Protein AF-0000000066577211 (afdb_homodimer)

Solvent-accessible surface area (backbone atoms only — not comparable to full-atom values): 7348 Å² total; per-residue (Å²): 129,82,77,83,44,48,62,56,43,44,52,52,48,51,51,48,43,50,53,29,47,72,70,72,47,54,47,67,44,73,86,43,96,77,44,50,32,33,80,69,42,45,63,32,51,52,50,47,40,52,44,48,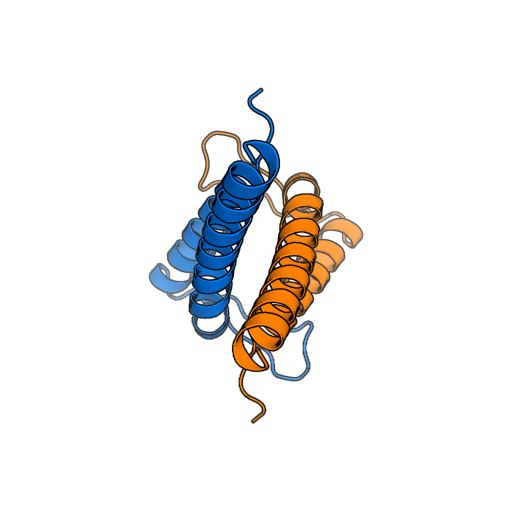53,51,47,54,51,50,52,54,54,58,66,75,98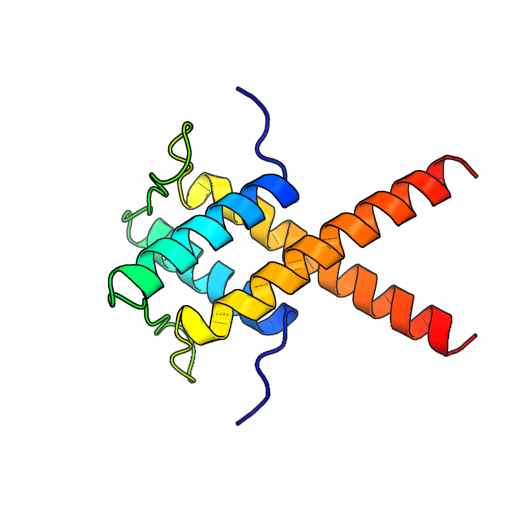,127,81,76,83,42,48,62,58,44,45,51,52,51,52,52,48,42,48,52,29,47,73,69,70,48,56,45,65,44,74,86,43,96,79,42,51,31,35,79,71,42,46,64,30,50,53,49,46,40,52,44,47,52,52,48,54,52,50,51,55,54,57,67,73,98

Radius of gyration: 15.38 Å; Cα contacts (8 Å, |Δi|>4): 140; chains: 2; bounding box: 29×46×38 Å

Structure (mmCIF, N/CA/C/O backbone):
data_AF-0000000066577211-model_v1
#
loop_
_entity.id
_entity.type
_entity.pdbx_description
1 polymer 'DUF957 domain-containing protein'
#
loop_
_atom_site.group_PDB
_atom_site.id
_atom_site.type_symbol
_atom_site.label_atom_id
_atom_site.label_alt_id
_atom_site.label_comp_id
_atom_site.label_asym_id
_atom_site.label_entity_id
_atom_site.label_seq_id
_atom_site.pdbx_PDB_ins_code
_atom_site.Cartn_x
_atom_site.Cartn_y
_atom_site.Cartn_z
_atom_site.occupancy
_atom_site.B_iso_or_equiv
_atom_site.auth_seq_id
_atom_site.auth_comp_id
_atom_site.auth_asym_id
_atom_site.auth_atom_id
_atom_site.pdbx_PDB_model_num
ATOM 1 N N . MET A 1 1 ? 15.633 6.621 -15.367 1 33.31 1 MET A N 1
ATOM 2 C CA . MET A 1 1 ? 14.773 5.648 -14.695 1 33.31 1 MET A CA 1
ATOM 3 C C . MET A 1 1 ? 13.961 6.316 -13.594 1 33.31 1 MET A C 1
ATOM 5 O O . MET A 1 1 ? 14.523 6.863 -12.648 1 33.31 1 MET A O 1
ATOM 9 N N . LYS A 1 2 ? 12.883 6.883 -13.906 1 55 2 LYS A N 1
ATOM 10 C CA . LYS A 1 2 ? 12.211 7.781 -12.977 1 55 2 LYS A CA 1
ATOM 11 C C . LYS A 1 2 ? 11.969 7.098 -11.633 1 55 2 LYS A C 1
ATOM 13 O O . LYS A 1 2 ? 11.656 5.906 -11.586 1 55 2 LYS A O 1
ATOM 18 N N . SER A 1 3 ? 12.523 7.574 -10.594 1 77.56 3 SER A N 1
ATOM 19 C CA . SER A 1 3 ? 12.492 7.113 -9.211 1 77.56 3 SER A CA 1
ATOM 20 C C . SER A 1 3 ? 11.07 6.773 -8.773 1 77.56 3 SER A C 1
ATOM 22 O O . SER A 1 3 ? 10.125 7.48 -9.117 1 77.56 3 SER A O 1
ATOM 24 N N . LEU A 1 4 ? 10.844 5.547 -8.508 1 91.12 4 LEU A N 1
ATOM 25 C CA . LEU A 1 4 ? 9.547 5.07 -8.039 1 91.12 4 LEU A CA 1
ATOM 26 C C . LEU A 1 4 ? 9.117 5.828 -6.785 1 91.12 4 LEU A C 1
ATOM 28 O O . LEU A 1 4 ? 9.719 5.68 -5.723 1 91.12 4 LEU A O 1
ATOM 32 N N . THR A 1 5 ? 8.102 6.777 -6.961 1 94.06 5 THR A N 1
ATOM 33 C CA . THR A 1 5 ? 7.582 7.5 -5.805 1 94.06 5 THR A CA 1
ATOM 34 C C . THR A 1 5 ? 6.582 6.641 -5.035 1 94.06 5 THR A C 1
ATOM 36 O O . THR A 1 5 ? 6.07 5.652 -5.562 1 94.06 5 THR A O 1
ATOM 39 N N . THR A 1 6 ? 6.348 7.051 -3.791 1 96.75 6 THR A N 1
ATOM 40 C CA . THR A 1 6 ? 5.383 6.344 -2.959 1 96.75 6 THR A CA 1
ATOM 41 C C . THR A 1 6 ? 4 6.348 -3.609 1 96.75 6 THR A C 1
ATOM 43 O O . THR A 1 6 ? 3.33 5.316 -3.662 1 96.75 6 THR A O 1
ATOM 46 N N . GLU A 1 7 ? 3.623 7.488 -4.137 1 96.12 7 GLU A N 1
ATOM 47 C CA . GLU A 1 7 ? 2.32 7.598 -4.789 1 96.12 7 GLU A CA 1
ATOM 48 C C . GLU A 1 7 ? 2.238 6.691 -6.012 1 96.12 7 GLU A C 1
ATOM 50 O O . GLU A 1 7 ? 1.26 5.961 -6.188 1 96.12 7 GLU A O 1
ATOM 55 N N . THR A 1 8 ? 3.23 6.723 -6.855 1 96.06 8 THR A N 1
ATOM 56 C CA . THR A 1 8 ? 3.248 5.895 -8.055 1 96.06 8 THR A CA 1
ATOM 57 C C . THR A 1 8 ? 3.262 4.414 -7.688 1 96.06 8 THR A C 1
ATOM 59 O O . THR A 1 8 ? 2.625 3.596 -8.359 1 96.06 8 THR A O 1
ATOM 62 N N . ALA A 1 9 ? 4.016 3.996 -6.695 1 96.88 9 ALA A N 1
ATOM 63 C CA . ALA A 1 9 ? 4.059 2.613 -6.227 1 96.88 9 ALA A CA 1
ATOM 64 C C . ALA A 1 9 ? 2.678 2.137 -5.793 1 96.88 9 ALA A C 1
ATOM 66 O O . ALA A 1 9 ? 2.271 1.016 -6.109 1 96.88 9 ALA A O 1
ATOM 67 N N . LEU A 1 10 ? 1.953 3.029 -5.059 1 97.94 10 LEU A N 1
ATOM 68 C CA . LEU A 1 10 ? 0.605 2.684 -4.621 1 97.94 10 LEU A CA 1
ATOM 69 C C . LEU A 1 10 ? -0.337 2.557 -5.812 1 97.94 10 LEU A C 1
ATOM 71 O O . LEU A 1 10 ? -1.222 1.697 -5.824 1 97.94 10 LEU A O 1
ATOM 75 N N . ASP A 1 11 ? -0.168 3.375 -6.844 1 97.25 11 ASP A N 1
ATOM 76 C CA . ASP A 1 11 ? -0.95 3.26 -8.07 1 97.25 11 ASP A CA 1
ATOM 77 C C . ASP A 1 11 ? -0.719 1.907 -8.742 1 97.25 11 ASP A C 1
ATOM 79 O O . ASP A 1 11 ? -1.665 1.273 -9.219 1 97.25 11 ASP A O 1
ATOM 83 N N . ILE A 1 12 ? 0.507 1.556 -8.836 1 96.56 12 ILE A N 1
ATOM 84 C CA . ILE A 1 12 ? 0.864 0.272 -9.43 1 96.56 12 ILE A CA 1
ATOM 85 C C . ILE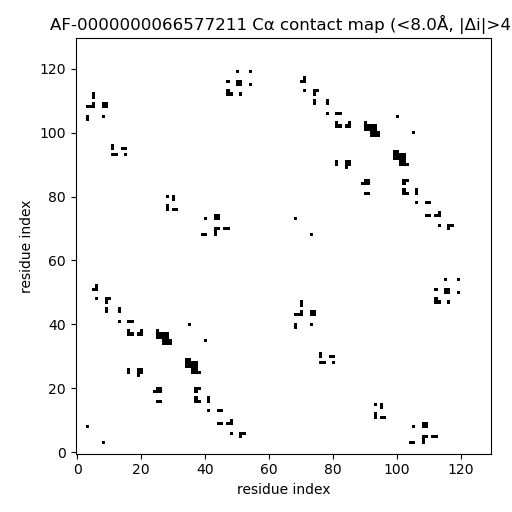 A 1 12 ? 0.188 -0.859 -8.656 1 96.56 12 ILE A C 1
ATOM 87 O O . ILE A 1 12 ? -0.396 -1.766 -9.258 1 96.56 12 ILE A O 1
ATOM 91 N N . LEU A 1 13 ? 0.295 -0.826 -7.336 1 96.88 13 LEU A N 1
ATOM 92 C CA . LEU A 1 13 ? -0.319 -1.851 -6.5 1 96.88 13 LEU A CA 1
ATOM 93 C C . LEU A 1 13 ? -1.828 -1.894 -6.711 1 96.88 13 LEU A C 1
ATOM 95 O O . LEU A 1 13 ? -2.412 -2.973 -6.824 1 96.88 13 LEU A O 1
ATOM 99 N N . ILE A 1 14 ? -2.52 -0.75 -6.762 1 97.56 14 ILE A N 1
ATOM 100 C CA . ILE A 1 14 ? -3.963 -0.663 -6.957 1 97.56 14 ILE A CA 1
ATOM 101 C C . ILE A 1 14 ? -4.34 -1.302 -8.297 1 97.56 14 ILE A C 1
ATOM 103 O O . ILE A 1 14 ? -5.27 -2.107 -8.359 1 97.56 14 ILE A O 1
ATOM 107 N N . ALA A 1 15 ? -3.6 -0.984 -9.281 1 96 15 ALA A N 1
ATOM 108 C CA . ALA A 1 15 ? -3.867 -1.566 -10.594 1 96 15 ALA A CA 1
ATOM 109 C C . ALA A 1 15 ? -3.693 -3.082 -10.57 1 96 15 ALA A C 1
ATOM 111 O O . ALA A 1 15 ? -4.492 -3.816 -11.156 1 96 15 ALA A O 1
ATOM 112 N N . TRP A 1 16 ? -2.658 -3.537 -9.898 1 94.75 16 TRP A N 1
ATOM 113 C CA . TRP A 1 16 ? -2.373 -4.965 -9.789 1 94.75 16 TRP A CA 1
ATOM 114 C C . TRP A 1 16 ? -3.477 -5.684 -9.023 1 94.75 16 TRP A C 1
ATOM 116 O O . TRP A 1 16 ? -3.939 -6.75 -9.438 1 94.75 16 TRP A O 1
ATOM 126 N N . LEU A 1 17 ? -3.91 -5.129 -7.879 1 95.19 17 LEU A N 1
ATOM 127 C CA . LEU A 1 17 ? -5.012 -5.691 -7.105 1 95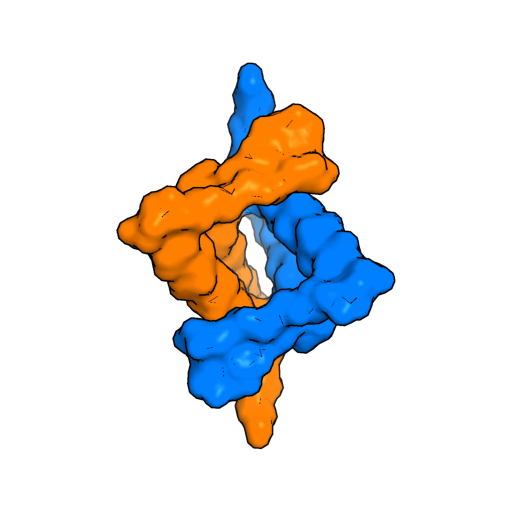.19 17 LEU A CA 1
ATOM 128 C C . LEU A 1 17 ? -6.289 -5.75 -7.938 1 95.19 17 LEU A C 1
ATOM 130 O O . LEU A 1 17 ? -6.98 -6.773 -7.945 1 95.19 17 LEU A O 1
ATOM 134 N N . LEU A 1 18 ? -6.551 -4.695 -8.664 1 95.88 18 LEU A N 1
ATOM 135 C CA . LEU A 1 18 ? -7.754 -4.625 -9.484 1 95.88 18 LEU A CA 1
ATOM 136 C C . LEU A 1 18 ? -7.73 -5.684 -10.578 1 95.88 18 LEU A C 1
ATOM 138 O O . LEU A 1 18 ? -8.742 -6.328 -10.852 1 95.88 18 LEU A O 1
ATOM 142 N N . ASP A 1 19 ? -6.605 -5.773 -11.227 1 92.44 19 ASP A N 1
ATOM 143 C CA . ASP A 1 19 ? -6.457 -6.797 -12.258 1 92.44 19 ASP A CA 1
ATOM 144 C C . ASP A 1 19 ? -6.738 -8.188 -11.703 1 92.44 19 ASP A C 1
ATOM 146 O O . ASP A 1 19 ? -7.379 -9.008 -12.359 1 92.44 19 ASP A O 1
ATOM 150 N N . ASN A 1 20 ? -6.191 -8.422 -10.531 1 91.81 20 ASN A N 1
ATOM 151 C CA . ASN A 1 20 ? -6.41 -9.719 -9.906 1 91.81 20 ASN A CA 1
ATOM 152 C C . ASN A 1 20 ? -7.887 -9.945 -9.586 1 91.81 20 ASN A C 1
ATOM 154 O O . ASN A 1 20 ? -8.398 -11.055 -9.766 1 91.81 20 ASN A O 1
ATOM 158 N N . ILE A 1 21 ? -8.594 -9.023 -9.094 1 92.81 21 ILE A N 1
ATOM 159 C CA . ILE A 1 21 ? -10.008 -9.109 -8.734 1 92.81 21 ILE A CA 1
ATOM 160 C C . ILE A 1 21 ? -10.844 -9.32 -9.992 1 92.81 21 ILE A C 1
ATOM 162 O O . ILE A 1 21 ? -11.773 -10.141 -9.992 1 92.81 21 ILE A O 1
ATOM 166 N N . ASP A 1 22 ? -10.539 -8.602 -11.07 1 90.88 22 ASP A N 1
ATOM 167 C CA . ASP A 1 22 ? -11.281 -8.672 -12.32 1 90.88 22 ASP A CA 1
ATOM 168 C C . ASP A 1 22 ? -11.156 -10.062 -12.953 1 90.88 22 ASP A C 1
ATOM 170 O O . ASP A 1 22 ? -12.086 -10.531 -13.609 1 90.88 22 ASP A O 1
ATOM 174 N N . CYS A 1 23 ? -10.023 -10.641 -12.844 1 88.12 23 CYS A N 1
ATOM 175 C CA . CYS A 1 23 ? -9.789 -11.961 -13.422 1 88.12 23 CYS A CA 1
ATOM 176 C C . CYS A 1 23 ? -10.289 -13.062 -12.492 1 88.12 23 CYS A C 1
ATOM 178 O O . CYS A 1 23 ? -10.062 -14.25 -12.758 1 88.12 23 CYS A O 1
ATOM 180 N N . GLU A 1 24 ? -11.148 -12.664 -11.484 1 79.62 24 GLU A N 1
ATOM 181 C CA . GLU A 1 24 ? -11.688 -13.609 -10.5 1 79.62 24 GLU A CA 1
ATOM 182 C C . GLU A 1 24 ? -10.57 -14.414 -9.844 1 79.62 24 GLU A C 1
ATOM 184 O O . GLU A 1 24 ? -10.773 -15.57 -9.461 1 79.62 24 GLU A O 1
ATOM 189 N N . SER A 1 25 ? -9.484 -13.938 -9.922 1 77.75 25 SER A N 1
ATOM 190 C CA . SER A 1 25 ? -8.32 -14.477 -9.227 1 77.75 25 SER A CA 1
ATOM 191 C C . SER A 1 25 ? -7.941 -13.625 -8.023 1 77.75 25 SER A C 1
ATOM 193 O O . SER A 1 25 ? -6.77 -13.305 -7.82 1 77.75 25 SER A O 1
ATOM 195 N N . GLY A 1 26 ? -8.992 -13.312 -7.289 1 81.69 26 GLY A N 1
ATOM 196 C CA . GLY A 1 26 ? -8.648 -12.562 -6.09 1 81.69 26 GLY A CA 1
ATOM 197 C C . GLY A 1 26 ? -7.531 -13.203 -5.285 1 81.69 26 GLY A C 1
ATOM 198 O O . GLY A 1 26 ? -7.414 -14.43 -5.238 1 81.69 26 GLY A O 1
ATOM 199 N N . ILE A 1 27 ? -6.609 -12.445 -4.996 1 88.12 27 ILE A N 1
ATOM 200 C CA . ILE A 1 27 ? -5.492 -12.93 -4.184 1 88.12 27 ILE A CA 1
ATOM 201 C C . ILE A 1 27 ? -5.883 -12.914 -2.709 1 88.12 27 ILE A C 1
ATOM 203 O O . ILE A 1 27 ? -6.508 -11.961 -2.236 1 88.12 27 ILE A O 1
ATOM 207 N N . ILE A 1 28 ? -5.598 -14.078 -2.117 1 91.5 28 ILE A N 1
ATOM 208 C CA . ILE A 1 28 ? -5.746 -14.172 -0.668 1 91.5 28 ILE A CA 1
ATOM 209 C C . ILE A 1 28 ? -4.383 -13.992 -0.001 1 91.5 28 ILE A C 1
ATOM 211 O O . ILE A 1 28 ? -3.434 -14.719 -0.306 1 91.5 28 ILE A O 1
ATOM 215 N N . PHE A 1 29 ? -4.273 -12.992 0.817 1 92.94 29 PHE A N 1
ATOM 216 C CA . PHE A 1 29 ? -3.066 -12.766 1.603 1 92.94 29 PHE A CA 1
ATOM 217 C C . PHE A 1 29 ? -3.084 -13.609 2.871 1 92.94 29 PHE A C 1
ATOM 219 O O . PHE A 1 29 ? -3.623 -13.188 3.896 1 92.94 29 PHE A O 1
ATOM 226 N N . ASP A 1 30 ? -2.518 -14.773 2.795 1 87.44 30 ASP A N 1
ATOM 227 C CA . ASP A 1 30 ? -2.66 -15.781 3.842 1 87.44 30 ASP A CA 1
ATOM 228 C C . ASP A 1 30 ?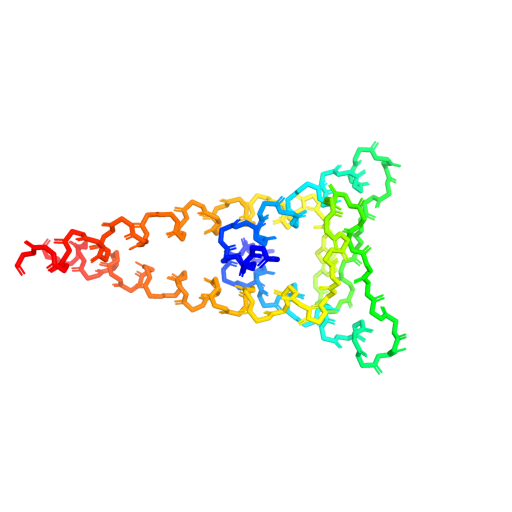 -1.593 -15.602 4.922 1 87.44 30 ASP A C 1
ATOM 230 O O . ASP A 1 30 ? -1.441 -16.453 5.797 1 87.44 30 ASP A O 1
ATOM 234 N N . ASN A 1 31 ? -0.938 -14.453 4.867 1 86.19 31 ASN A N 1
ATOM 235 C CA . ASN A 1 31 ? 0.081 -14.172 5.875 1 86.19 31 ASN A CA 1
ATOM 236 C C . ASN A 1 31 ? -0.522 -13.516 7.113 1 86.19 31 ASN A C 1
ATOM 238 O O . ASN A 1 31 ? 0.198 -13.18 8.055 1 86.19 31 ASN A O 1
ATOM 242 N N . ASP A 1 32 ? -1.865 -13.25 7.09 1 85.06 32 ASP A N 1
ATOM 243 C CA . ASP A 1 32 ? -2.545 -12.711 8.266 1 85.06 32 ASP A CA 1
ATOM 244 C C . ASP A 1 32 ? -3.639 -13.656 8.75 1 85.06 32 ASP A C 1
ATOM 246 O O . ASP A 1 32 ? -4.148 -14.477 7.984 1 85.06 32 ASP A O 1
ATOM 250 N N . GLU A 1 33 ? -3.918 -13.57 9.938 1 87.69 33 GLU A N 1
ATOM 251 C CA . GLU A 1 33 ? -4.871 -14.484 10.57 1 87.69 33 GLU A CA 1
ATOM 252 C C . GLU A 1 33 ? -6.234 -14.406 9.891 1 87.69 33 GLU A C 1
ATOM 254 O O . GLU A 1 33 ? -6.953 -15.406 9.812 1 87.69 33 GLU A O 1
ATOM 259 N N . ASP A 1 34 ? -6.512 -13.289 9.344 1 89.88 34 ASP A N 1
ATOM 260 C CA . ASP A 1 34 ? -7.848 -13.062 8.797 1 89.88 34 ASP A CA 1
ATOM 261 C C . ASP A 1 34 ? -7.898 -13.422 7.309 1 89.88 34 ASP A C 1
ATOM 263 O O . ASP A 1 34 ? -8.969 -13.414 6.699 1 89.88 34 ASP A O 1
ATOM 267 N N . LYS A 1 35 ? -6.836 -13.898 6.738 1 91.69 35 LYS A N 1
ATOM 268 C CA . LYS A 1 35 ? -6.758 -14.242 5.32 1 91.69 35 LYS A CA 1
ATOM 269 C C . LYS A 1 35 ? -7.387 -13.156 4.453 1 91.69 35 LYS A C 1
ATOM 271 O O . LYS A 1 35 ? -8.25 -13.438 3.619 1 91.69 35 LYS A O 1
ATOM 276 N N . THR A 1 36 ? -6.953 -11.938 4.672 1 94.19 36 THR A N 1
ATOM 277 C CA . THR A 1 36 ? -7.445 -10.773 3.941 1 94.19 36 THR A CA 1
ATOM 278 C C . THR A 1 36 ? -7.277 -10.969 2.438 1 94.19 36 THR A C 1
ATOM 280 O O . THR A 1 36 ? -6.242 -11.461 1.98 1 94.19 36 THR A O 1
ATOM 283 N N . ASP A 1 37 ? -8.352 -10.672 1.624 1 93.31 37 ASP A N 1
ATOM 284 C CA . ASP A 1 37 ? -8.234 -10.828 0.177 1 93.31 37 ASP A CA 1
ATOM 285 C C . ASP A 1 37 ? -8.055 -9.469 -0.505 1 93.31 37 ASP A C 1
ATOM 287 O O . ASP A 1 37 ? -8.117 -8.43 0.149 1 93.31 37 ASP A O 1
ATOM 291 N N . SER A 1 38 ? -7.727 -9.477 -1.752 1 94.38 38 SER A N 1
ATOM 292 C CA . SER A 1 38 ? -7.445 -8.273 -2.527 1 94.38 38 SER A CA 1
ATOM 293 C C . SER A 1 38 ? -8.625 -7.309 -2.496 1 94.38 38 SER A C 1
ATOM 295 O O . SER A 1 38 ? -8.438 -6.094 -2.48 1 94.38 38 SER A O 1
ATOM 297 N N . ALA A 1 39 ? -9.867 -7.914 -2.533 1 93.56 39 ALA A N 1
ATOM 298 C CA . ALA A 1 39 ? -11.055 -7.059 -2.525 1 93.56 39 ALA A CA 1
ATOM 299 C C . ALA A 1 39 ? -11.148 -6.266 -1.224 1 93.56 39 ALA A C 1
ATOM 301 O O . ALA A 1 39 ? -11.586 -5.113 -1.222 1 93.56 39 ALA A O 1
ATOM 302 N N . ALA A 1 40 ? -10.758 -6.898 -0.168 1 93.56 40 ALA A N 1
ATOM 303 C CA . ALA A 1 40 ? -10.773 -6.238 1.135 1 93.56 40 ALA A CA 1
ATOM 304 C C . ALA A 1 40 ? -9.617 -5.25 1.266 1 93.56 40 ALA A C 1
ATOM 306 O O . ALA A 1 40 ? -9.742 -4.223 1.937 1 93.56 40 ALA A O 1
ATOM 307 N N . LEU A 1 41 ? -8.492 -5.504 0.682 1 96.38 41 LEU A N 1
ATOM 308 C CA . LEU A 1 41 ? -7.281 -4.699 0.795 1 96.38 41 LEU A CA 1
ATOM 309 C C . LEU A 1 41 ? -7.375 -3.453 -0.079 1 96.38 41 LEU A C 1
ATOM 311 O O . LEU A 1 41 ? -6.848 -2.398 0.281 1 96.38 41 LEU A O 1
ATOM 315 N N . LEU A 1 42 ? -8.109 -3.537 -1.16 1 97.06 42 LEU A N 1
ATOM 316 C CA . LEU A 1 42 ? -8.102 -2.516 -2.201 1 97.06 42 LEU A CA 1
ATOM 317 C C . LEU A 1 42 ? -8.523 -1.164 -1.64 1 97.06 42 LEU A C 1
ATOM 319 O O . LEU A 1 42 ? -7.809 -0.172 -1.781 1 97.06 42 LEU A O 1
ATOM 323 N N . PRO A 1 43 ? -9.641 -1.074 -0.936 1 97.25 43 PRO A N 1
ATOM 324 C CA . PRO A 1 43 ? -10.055 0.241 -0.439 1 97.25 43 PRO A CA 1
ATOM 325 C C . PRO A 1 43 ? -9.031 0.852 0.521 1 97.25 43 PRO A C 1
ATOM 327 O O . PRO A 1 43 ? -8.883 2.076 0.573 1 97.25 43 PRO A O 1
ATOM 330 N N . CYS A 1 44 ? -8.344 0.124 1.242 1 97.19 44 CYS A N 1
ATOM 331 C CA . CYS A 1 44 ? -7.344 0.604 2.184 1 97.19 44 CYS A CA 1
ATOM 332 C C . CYS A 1 44 ? -6.141 1.183 1.449 1 97.19 44 CYS A C 1
ATOM 334 O O . CYS A 1 44 ? -5.594 2.211 1.855 1 97.19 44 CYS A O 1
ATOM 336 N N . ILE A 1 45 ? -5.746 0.541 0.436 1 98.25 45 ILE A N 1
ATOM 337 C CA . ILE A 1 45 ? -4.605 1.027 -0.333 1 98.25 45 ILE A CA 1
ATOM 338 C C . ILE A 1 45 ? -4.98 2.322 -1.05 1 98.25 45 ILE A C 1
ATOM 340 O O . ILE A 1 45 ? -4.156 3.23 -1.178 1 98.25 45 ILE A O 1
ATOM 344 N N . GLU A 1 46 ? -6.203 2.418 -1.522 1 98.56 46 GLU A N 1
ATOM 345 C CA . GLU A 1 46 ? -6.68 3.668 -2.102 1 98.56 46 GLU A CA 1
ATOM 346 C C . GLU A 1 46 ? -6.645 4.801 -1.078 1 98.56 46 GLU A C 1
ATOM 348 O O . GLU A 1 46 ? -6.238 5.918 -1.395 1 98.56 46 GLU A O 1
ATOM 353 N N . GLN A 1 47 ? -7.125 4.477 0.015 1 97.88 47 GLN A N 1
ATOM 354 C CA . GLN A 1 47 ? -7.098 5.461 1.091 1 97.88 47 GLN A CA 1
ATOM 355 C C . GLN A 1 47 ? -5.668 5.891 1.409 1 97.88 47 GLN A C 1
ATOM 357 O O . GLN A 1 47 ? -5.41 7.066 1.671 1 97.88 47 GLN A O 1
ATOM 362 N N . ALA A 1 48 ? -4.75 4.922 1.486 1 98 48 ALA A N 1
ATOM 363 C CA . ALA A 1 48 ? -3.342 5.238 1.713 1 98 48 ALA A CA 1
ATOM 364 C C . ALA A 1 48 ? -2.82 6.211 0.657 1 98 48 ALA A C 1
ATOM 366 O O . ALA A 1 48 ? -2.143 7.188 0.983 1 98 48 ALA A O 1
ATOM 367 N N . ARG A 1 49 ? -3.131 5.906 -0.562 1 98.12 49 ARG A N 1
ATOM 368 C CA . ARG A 1 49 ? -2.686 6.773 -1.648 1 98.12 49 ARG A CA 1
ATOM 369 C C . ARG A 1 49 ? -3.176 8.203 -1.445 1 98.12 49 ARG A C 1
ATOM 371 O O . ARG A 1 49 ? -2.414 9.156 -1.619 1 98.12 49 ARG A O 1
ATOM 378 N N . GLU A 1 50 ? -4.453 8.391 -1.085 1 97.38 50 GLU A N 1
ATOM 379 C CA . GLU A 1 50 ? -5 9.719 -0.826 1 97.38 50 GLU A CA 1
ATOM 380 C C . GLU A 1 50 ? -4.32 10.375 0.372 1 97.38 50 GLU A C 1
ATOM 382 O O . GLU A 1 50 ? -4.086 11.586 0.375 1 97.38 50 GLU A O 1
ATOM 387 N N . GLY A 1 51 ? -4.109 9.539 1.335 1 96.38 51 GLY A N 1
ATOM 388 C CA . GLY A 1 51 ? -3.398 10.055 2.496 1 96.38 51 GLY A CA 1
ATOM 389 C C . GLY A 1 51 ? -2.021 10.594 2.162 1 96.38 51 GLY A C 1
ATOM 390 O O . GLY A 1 51 ? -1.638 11.664 2.635 1 96.38 51 GLY A O 1
ATOM 391 N N . ILE A 1 52 ? -1.302 9.898 1.386 1 97.06 52 ILE A N 1
ATOM 392 C CA . ILE A 1 52 ? 0.043 10.305 0.986 1 97.06 52 ILE A CA 1
ATOM 393 C C . ILE A 1 52 ? -0.023 11.594 0.17 1 97.06 52 ILE A C 1
ATOM 395 O O . ILE A 1 52 ? 0.82 12.477 0.329 1 97.06 52 ILE A O 1
ATOM 399 N N . ARG A 1 53 ? -0.964 11.633 -0.655 1 94.62 53 ARG A N 1
ATOM 400 C CA . ARG A 1 53 ? -1.146 12.852 -1.43 1 94.62 53 ARG A CA 1
ATOM 401 C C . ARG A 1 53 ? -1.419 14.047 -0.516 1 94.62 53 ARG A C 1
ATOM 403 O O . ARG A 1 53 ? -0.847 15.125 -0.703 1 94.62 53 ARG A O 1
ATOM 410 N N . THR A 1 54 ? -2.355 13.828 0.413 1 94.69 54 THR A N 1
ATOM 411 C CA . THR A 1 54 ? -2.682 14.867 1.381 1 94.69 54 THR A CA 1
ATOM 412 C C . THR A 1 54 ? -1.446 15.273 2.18 1 94.69 54 THR A C 1
ATOM 414 O O . THR A 1 54 ? -1.199 16.469 2.395 1 94.69 54 THR A O 1
ATOM 417 N N . LEU A 1 55 ? -0.706 14.383 2.658 1 93.88 55 LEU A N 1
ATOM 418 C CA . LEU A 1 55 ? 0.502 14.633 3.436 1 93.88 55 LEU A CA 1
ATOM 419 C C . LEU A 1 55 ? 1.51 15.445 2.625 1 93.88 55 LEU A C 1
ATOM 421 O O . LEU A 1 55 ? 2.129 16.375 3.146 1 93.88 55 LEU A O 1
ATOM 425 N N . CYS A 1 56 ? 1.79 14.945 1.408 1 89.81 56 CYS A N 1
ATOM 426 C CA . CYS A 1 56 ? 2.705 15.656 0.524 1 89.81 56 CYS A CA 1
ATOM 427 C C . CYS A 1 56 ? 2.285 17.109 0.365 1 89.81 56 CYS A C 1
ATOM 429 O O . CYS A 1 56 ? 3.129 18.016 0.381 1 89.81 56 CYS A O 1
ATOM 431 N N . GLN A 1 57 ? 0.982 17.375 0.244 1 91.5 57 GLN A N 1
ATOM 432 C CA . GLN A 1 57 ? 0.468 18.734 0.12 1 91.5 57 GLN A CA 1
ATOM 433 C C . GLN A 1 57 ? 0.737 19.547 1.387 1 91.5 57 GLN A C 1
ATOM 435 O O . GLN A 1 57 ? 1.128 20.703 1.313 1 91.5 57 GLN A O 1
ATOM 440 N N . LEU A 1 58 ? 0.529 18.969 2.498 1 88.88 58 LEU A N 1
ATOM 441 C CA . LEU A 1 58 ? 0.745 19.625 3.781 1 88.88 58 LEU A CA 1
ATOM 442 C C . LEU A 1 58 ? 2.215 19.984 3.967 1 88.88 58 LEU A C 1
ATOM 444 O O . LEU A 1 58 ? 2.533 21.062 4.461 1 88.88 58 LEU A O 1
ATOM 448 N N . GLN A 1 59 ? 2.996 19.016 3.646 1 88.38 59 GLN A N 1
ATOM 449 C CA . GLN A 1 59 ? 4.43 19.25 3.762 1 88.38 59 GLN A CA 1
ATOM 450 C C . GLN A 1 59 ? 4.871 20.406 2.867 1 88.38 59 GLN A C 1
ATOM 452 O O . GLN A 1 59 ? 5.707 21.219 3.264 1 88.38 59 GLN A O 1
ATOM 457 N N . LEU A 1 60 ? 4.387 20.422 1.686 1 87.81 60 LEU A N 1
ATOM 458 C CA . LEU A 1 60 ? 4.711 21.5 0.754 1 87.81 60 LEU A CA 1
ATOM 459 C C . LEU A 1 60 ? 4.246 22.844 1.295 1 87.81 60 LEU A C 1
ATOM 461 O O . LEU A 1 60 ? 4.941 23.859 1.148 1 87.81 60 LEU A O 1
ATOM 465 N N . LEU A 1 61 ? 3.08 22.906 1.974 1 87.06 61 LEU A N 1
ATOM 466 C CA . LEU A 1 61 ? 2.521 24.125 2.551 1 87.06 61 LEU A CA 1
ATOM 467 C C . LEU A 1 61 ? 3.35 24.578 3.746 1 87.06 61 LEU A C 1
ATOM 469 O O . LEU A 1 61 ? 3.535 25.781 3.949 1 87.06 61 LEU A O 1
ATOM 473 N N . HIS A 1 62 ? 3.834 23.656 4.539 1 85.12 62 HIS A N 1
ATOM 474 C CA . HIS A 1 62 ? 4.617 23.984 5.723 1 85.12 62 HIS A CA 1
ATOM 475 C C . HIS A 1 62 ? 6.012 24.469 5.344 1 85.12 62 HIS A C 1
ATOM 477 O O . HIS A 1 62 ? 6.59 25.312 6.031 1 85.12 62 HIS A O 1
ATOM 483 N N . GLN A 1 63 ? 6.535 23.953 4.285 1 81.38 63 GLN A N 1
ATOM 484 C CA . GLN A 1 63 ? 7.844 24.406 3.828 1 81.38 63 GLN A CA 1
ATOM 485 C C . GLN A 1 63 ? 7.773 25.812 3.25 1 81.38 63 GLN A C 1
ATOM 487 O O . GLN A 1 63 ? 8.766 26.547 3.27 1 81.38 63 GLN A O 1
ATOM 492 N N . ASN A 1 64 ? 6.758 26.172 2.713 1 74.94 64 ASN A N 1
ATOM 493 C CA . ASN A 1 64 ? 6.602 27.5 2.123 1 74.94 64 ASN A CA 1
ATOM 494 C C . ASN A 1 64 ? 6.172 28.531 3.164 1 74.94 64 ASN A C 1
ATOM 496 O O . ASN A 1 64 ? 5.973 29.703 2.838 1 74.94 64 ASN A O 1
ATOM 500 N N . ARG A 1 65 ? 5.926 28.156 4.402 1 60.94 65 ARG A N 1
ATOM 501 C CA . ARG A 1 65 ? 5.68 29.125 5.461 1 60.94 65 ARG A CA 1
ATOM 502 C C . ARG A 1 65 ? 6.977 29.516 6.164 1 60.94 65 ARG A C 1
ATOM 504 O O . ARG A 1 65 ? 7.875 28.672 6.324 1 60.94 65 ARG A O 1
ATOM 511 N N . MET B 1 1 ? -14.875 -8.914 14.133 1 34.06 1 MET B N 1
ATOM 512 C CA . MET B 1 1 ? -14.008 -8.891 12.953 1 34.06 1 MET B CA 1
ATOM 513 C C . MET B 1 1 ? -13.328 -7.535 12.812 1 34.06 1 MET B C 1
ATOM 515 O O . MET B 1 1 ? -13.992 -6.512 12.664 1 34.06 1 MET B O 1
ATOM 519 N N . LYS B 1 2 ? -12.281 -7.332 13.453 1 55.25 2 LYS B N 1
ATOM 520 C CA . LYS B 1 2 ? -11.727 -5.988 13.586 1 55.25 2 LYS B CA 1
ATOM 521 C C . LYS B 1 2 ? -11.531 -5.336 12.227 1 55.25 2 LYS B C 1
ATOM 523 O O . LYS B 1 2 ? -11.164 -6.004 11.258 1 55.25 2 LYS B O 1
ATOM 528 N N . SER B 1 3 ? -12.188 -4.277 11.969 1 77.81 3 SER B N 1
ATOM 529 C CA . SER B 1 3 ? -12.203 -3.469 10.75 1 77.81 3 SER B CA 1
ATOM 530 C C . SER B 1 3 ? -10.797 -3.244 10.219 1 77.81 3 SER B C 1
ATOM 532 O O . SER B 1 3 ? -9.859 -3.023 10.992 1 77.81 3 SER B O 1
ATOM 534 N N . LEU B 1 4 ? -10.531 -3.783 9.078 1 91.31 4 LEU B N 1
ATOM 535 C CA . LEU B 1 4 ? -9.242 -3.621 8.422 1 91.31 4 LEU B CA 1
ATOM 536 C C . LEU B 1 4 ? -8.906 -2.145 8.242 1 91.31 4 LEU B C 1
ATOM 538 O O . LEU B 1 4 ? -9.547 -1.448 7.453 1 91.31 4 LEU B O 1
ATOM 542 N N . THR B 1 5 ? -7.949 -1.619 9.109 1 94.06 5 THR B N 1
ATOM 543 C CA . THR B 1 5 ? -7.516 -0.234 8.969 1 94.06 5 THR B CA 1
ATOM 544 C C . THR B 1 5 ? -6.488 -0.101 7.848 1 94.06 5 THR B C 1
ATOM 546 O O . THR B 1 5 ? -5.898 -1.095 7.414 1 94.06 5 THR B O 1
ATOM 549 N N . THR B 1 6 ? -6.328 1.131 7.406 1 96.75 6 THR B N 1
ATOM 550 C CA . THR B 1 6 ? -5.348 1.403 6.363 1 96.75 6 THR B CA 1
ATOM 551 C C . THR B 1 6 ? -3.949 0.983 6.809 1 96.75 6 THR B C 1
ATOM 553 O O . THR B 1 6 ? -3.217 0.343 6.055 1 96.75 6 THR B O 1
ATOM 556 N N . GLU B 1 7 ? -3.629 1.308 8.047 1 96.12 7 GLU B N 1
ATOM 557 C CA . GLU B 1 7 ? -2.316 0.947 8.578 1 96.12 7 GLU B CA 1
ATOM 558 C C . GLU B 1 7 ? -2.141 -0.568 8.633 1 96.12 7 GLU B C 1
ATOM 560 O O . GLU B 1 7 ? -1.111 -1.094 8.203 1 96.12 7 GLU B O 1
ATOM 565 N N . THR B 1 8 ? -3.104 -1.273 9.148 1 96.06 8 THR B N 1
ATOM 566 C CA . THR B 1 8 ? -3.033 -2.729 9.242 1 96.06 8 THR B CA 1
ATOM 567 C C . THR B 1 8 ? -2.967 -3.357 7.852 1 96.06 8 THR B C 1
ATOM 569 O O . THR B 1 8 ? -2.26 -4.344 7.645 1 96.06 8 THR B O 1
ATOM 572 N N . ALA B 1 9 ? -3.717 -2.883 6.887 1 96.81 9 ALA B N 1
ATOM 573 C CA . ALA B 1 9 ? -3.689 -3.375 5.512 1 96.81 9 ALA B CA 1
ATOM 574 C C . ALA B 1 9 ? -2.295 -3.242 4.91 1 96.81 9 ALA B C 1
ATOM 576 O O . ALA B 1 9 ? -1.81 -4.16 4.242 1 96.81 9 ALA B O 1
ATOM 577 N N . LEU B 1 10 ? -1.652 -2.059 5.172 1 97.88 10 LEU B N 1
ATOM 578 C CA . LEU B 1 10 ? -0.3 -1.844 4.668 1 97.88 10 LEU B CA 1
ATOM 579 C C . LEU B 1 10 ? 0.686 -2.795 5.336 1 97.88 10 LEU B C 1
ATOM 581 O O . LEU B 1 10 ? 1.624 -3.275 4.695 1 97.88 10 LEU B O 1
ATOM 585 N N . ASP B 1 11 ? 0.499 -3.117 6.617 1 97.25 11 ASP B N 1
ATOM 586 C CA . ASP B 1 11 ? 1.325 -4.098 7.312 1 97.25 11 ASP B CA 1
ATOM 587 C C . ASP B 1 11 ? 1.198 -5.477 6.668 1 97.25 11 ASP B C 1
ATOM 589 O O . ASP B 1 11 ? 2.195 -6.184 6.5 1 97.25 11 ASP B O 1
ATOM 593 N N . ILE B 1 12 ? -0 -5.848 6.41 1 96.56 12 ILE B N 1
ATOM 594 C CA . ILE B 1 12 ? -0.255 -7.129 5.762 1 96.56 12 ILE B CA 1
ATOM 595 C C . ILE B 1 12 ? 0.476 -7.184 4.422 1 96.56 12 ILE B C 1
ATOM 597 O O . ILE B 1 12 ? 1.134 -8.18 4.109 1 96.56 12 ILE B O 1
ATOM 601 N N . LEU B 1 13 ? 0.328 -6.133 3.625 1 97 13 LEU B N 1
ATOM 602 C CA . LEU B 1 13 ? 0.983 -6.074 2.322 1 97 13 LEU B CA 1
ATOM 603 C C . LEU B 1 13 ? 2.498 -6.172 2.471 1 97 13 LEU B C 1
ATOM 605 O O . LEU B 1 13 ? 3.156 -6.891 1.715 1 97 13 LEU B O 1
ATOM 609 N N . ILE B 1 14 ? 3.117 -5.461 3.416 1 97.62 14 ILE B N 1
ATOM 610 C CA . ILE B 1 14 ? 4.555 -5.469 3.654 1 97.62 14 ILE B CA 1
ATOM 611 C C . ILE B 1 14 ? 5.012 -6.887 3.994 1 97.62 14 ILE B C 1
ATOM 613 O O . ILE B 1 14 ? 6 -7.379 3.439 1 97.62 14 ILE B O 1
ATOM 617 N N . ALA B 1 15 ? 4.285 -7.52 4.84 1 96.06 15 ALA B N 1
ATOM 618 C CA . ALA B 1 15 ? 4.629 -8.891 5.203 1 96.06 15 ALA B CA 1
ATOM 619 C C . ALA B 1 15 ? 4.551 -9.82 3.992 1 96.06 15 ALA B C 1
ATOM 621 O O . ALA B 1 15 ? 5.41 -10.688 3.809 1 96.06 15 ALA B O 1
ATOM 622 N N . TRP B 1 16 ? 3.523 -9.633 3.189 1 94.81 16 TRP B N 1
ATOM 623 C CA . TRP B 1 16 ? 3.326 -10.453 1.995 1 94.81 16 TRP B CA 1
ATOM 624 C C . TRP B 1 16 ? 4.449 -10.227 0.99 1 94.81 16 TRP B C 1
ATOM 626 O O . TRP B 1 16 ? 4.988 -11.18 0.428 1 94.81 16 TRP B O 1
ATOM 636 N N . LEU B 1 17 ? 4.816 -8.969 0.729 1 95.25 17 LEU B N 1
ATOM 637 C CA . LEU B 1 17 ? 5.926 -8.633 -0.16 1 95.25 17 LEU B CA 1
ATOM 638 C C . LEU B 1 17 ? 7.227 -9.25 0.346 1 95.25 17 LEU B C 1
ATOM 640 O O . LEU B 1 17 ? 7.977 -9.852 -0.427 1 95.25 17 LEU B O 1
ATOM 644 N N . LEU B 1 18 ? 7.457 -9.133 1.633 1 95.88 18 LEU B N 1
ATOM 645 C CA . LEU B 1 18 ? 8.68 -9.656 2.232 1 95.88 18 LEU B CA 1
ATOM 646 C C . LEU B 1 18 ? 8.75 -11.172 2.078 1 95.88 18 LEU B C 1
ATOM 648 O O . LEU B 1 18 ? 9.812 -11.719 1.765 1 95.88 18 LEU B O 1
ATOM 652 N N . ASP B 1 19 ? 7.656 -11.82 2.369 1 92.44 19 ASP B N 1
ATOM 653 C CA . ASP B 1 19 ? 7.598 -13.266 2.203 1 92.44 19 ASP B CA 1
ATOM 654 C C . ASP B 1 19 ? 7.953 -13.672 0.775 1 92.44 19 ASP B C 1
ATOM 656 O O . ASP B 1 19 ? 8.672 -14.656 0.562 1 92.44 19 ASP B O 1
ATOM 660 N N . ASN B 1 20 ? 7.391 -12.938 -0.147 1 91.94 20 ASN B N 1
ATOM 661 C CA . ASN B 1 20 ? 7.676 -13.234 -1.547 1 91.94 20 ASN B CA 1
ATOM 662 C C . ASN B 1 20 ? 9.148 -13.023 -1.88 1 91.94 20 ASN B C 1
ATOM 664 O O . ASN B 1 20 ? 9.742 -13.805 -2.627 1 91.94 20 ASN B O 1
ATOM 668 N N . ILE B 1 21 ? 9.773 -12.016 -1.45 1 92.94 21 ILE B N 1
ATOM 669 C CA . ILE B 1 21 ? 11.172 -11.688 -1.699 1 92.94 21 ILE B CA 1
ATOM 670 C C . ILE B 1 21 ? 12.07 -12.758 -1.066 1 92.94 21 ILE B C 1
ATOM 672 O O . ILE B 1 21 ? 13.039 -13.203 -1.681 1 92.94 21 ILE B O 1
ATOM 676 N N . ASP B 1 22 ? 11.758 -13.18 0.153 1 91 22 ASP B N 1
ATOM 677 C CA . ASP B 1 22 ? 12.547 -14.156 0.896 1 91 22 ASP B CA 1
ATOM 678 C C . ASP B 1 22 ? 12.523 -15.516 0.204 1 91 22 ASP B C 1
ATOM 680 O O . ASP B 1 22 ? 13.5 -16.266 0.27 1 91 22 ASP B O 1
ATOM 684 N N . CYS B 1 23 ? 11.43 -15.859 -0.356 1 88.12 23 CYS B N 1
ATOM 685 C CA . CYS B 1 23 ? 11.297 -17.141 -1.036 1 88.12 23 CYS B CA 1
ATOM 686 C C . CYS B 1 23 ? 11.844 -17.062 -2.455 1 88.12 23 CYS B C 1
ATOM 688 O O . CYS B 1 23 ? 11.727 -18.031 -3.221 1 88.12 23 CYS B O 1
ATOM 690 N N . GLU B 1 24 ? 12.625 -15.977 -2.736 1 79.62 24 GLU B N 1
ATOM 691 C CA . GLU B 1 24 ? 13.203 -15.758 -4.059 1 79.62 24 GLU B CA 1
ATOM 692 C C . GLU B 1 24 ? 12.133 -15.812 -5.145 1 79.62 24 GLU B C 1
ATOM 694 O O . GLU B 1 24 ? 12.414 -16.234 -6.273 1 79.62 24 GLU B O 1
ATOM 699 N N . SER B 1 25 ? 11.023 -15.648 -4.785 1 77 25 SER B N 1
ATOM 700 C CA . SER B 1 25 ? 9.891 -15.523 -5.691 1 77 25 SER B CA 1
ATOM 701 C C . SER B 1 25 ? 9.43 -14.07 -5.801 1 77 25 SER B C 1
ATOM 703 O O . SER B 1 25 ? 8.234 -13.781 -5.691 1 77 25 SER B O 1
ATOM 705 N N . GLY B 1 26 ? 10.43 -13.227 -5.969 1 81.5 26 GLY B N 1
ATOM 706 C CA . GLY B 1 26 ? 10.008 -11.844 -6.145 1 81.5 26 GLY B CA 1
ATOM 707 C C . GLY B 1 26 ? 8.875 -11.688 -7.145 1 81.5 26 GLY B C 1
ATOM 708 O O . GLY B 1 26 ? 8.805 -12.43 -8.125 1 81.5 26 GLY B O 1
ATOM 709 N N . ILE B 1 27 ? 7.91 -11.039 -6.723 1 88.25 27 ILE B N 1
ATOM 710 C CA . ILE B 1 27 ? 6.781 -10.773 -7.605 1 88.25 27 ILE B CA 1
ATOM 711 C C . ILE B 1 27 ? 7.102 -9.578 -8.508 1 88.25 27 ILE B C 1
ATOM 713 O O . ILE B 1 27 ? 7.656 -8.578 -8.047 1 88.25 27 ILE B O 1
ATOM 717 N N . ILE B 1 28 ? 6.855 -9.859 -9.797 1 91.62 28 ILE B N 1
ATOM 718 C CA . ILE B 1 28 ? 6.949 -8.766 -10.758 1 91.62 28 ILE B CA 1
ATOM 719 C C . ILE B 1 28 ? 5.555 -8.227 -11.062 1 91.62 28 ILE B C 1
ATOM 721 O O . ILE B 1 28 ? 4.66 -8.977 -11.453 1 91.62 28 ILE B O 1
ATOM 725 N N . PHE B 1 29 ? 5.355 -6.977 -10.797 1 92.94 29 PHE B N 1
ATOM 726 C CA . PHE B 1 29 ? 4.109 -6.301 -11.141 1 92.94 29 PHE B CA 1
ATOM 727 C C . PHE B 1 29 ? 4.133 -5.836 -12.594 1 92.94 29 PHE B C 1
ATOM 729 O O . PHE B 1 29 ? 4.637 -4.754 -12.898 1 92.94 29 PHE B O 1
ATOM 736 N N . ASP B 1 30 ? 3.617 -6.629 -13.461 1 87.12 30 ASP B N 1
ATOM 737 C CA . ASP B 1 30 ? 3.789 -6.441 -14.891 1 87.12 30 ASP B CA 1
ATOM 738 C C . ASP B 1 30 ? 2.691 -5.547 -15.469 1 87.12 30 ASP B C 1
ATOM 740 O O . ASP B 1 30 ? 2.557 -5.422 -16.688 1 87.12 30 ASP B O 1
ATOM 744 N N . ASN B 1 31 ? 1.977 -4.875 -14.555 1 85.94 31 ASN B N 1
ATOM 745 C CA . ASN B 1 31 ? 0.922 -3.967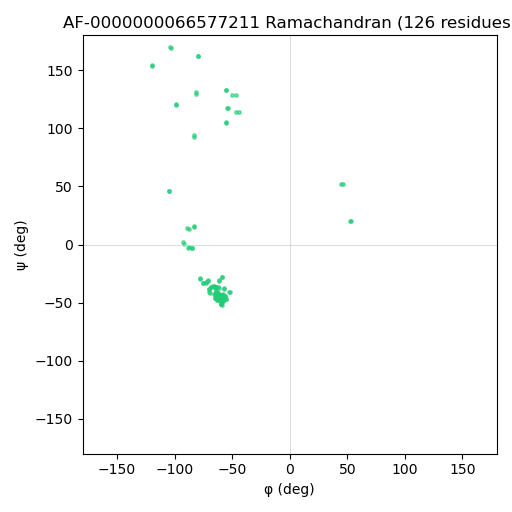 -14.992 1 85.94 31 ASN B CA 1
ATOM 746 C C . ASN B 1 31 ? 1.461 -2.561 -15.242 1 85.94 31 ASN B C 1
ATOM 748 O O . ASN B 1 31 ? 0.707 -1.658 -15.609 1 85.94 31 ASN B O 1
ATOM 752 N N . ASP B 1 32 ? 2.793 -2.359 -14.969 1 85.25 32 ASP B N 1
ATOM 753 C CA . ASP B 1 32 ? 3.414 -1.07 -15.258 1 85.25 32 ASP B CA 1
ATOM 754 C C . ASP B 1 32 ? 4.547 -1.224 -16.266 1 85.25 32 ASP B C 1
ATOM 756 O O . ASP B 1 32 ? 5.125 -2.305 -16.406 1 85.25 32 ASP B O 1
ATOM 760 N N . GLU B 1 33 ? 4.797 -0.218 -16.953 1 87.69 33 GLU B N 1
ATOM 761 C CA . GLU B 1 33 ? 5.781 -0.247 -18.031 1 87.69 33 GLU B CA 1
ATOM 762 C C . GLU B 1 33 ? 7.16 -0.646 -17.5 1 87.69 33 GLU B C 1
ATOM 764 O O . GLU B 1 33 ? 7.938 -1.288 -18.219 1 87.69 33 GLU B O 1
ATOM 769 N N . ASP B 1 34 ? 7.391 -0.354 -16.297 1 89.81 34 ASP B N 1
ATOM 770 C CA . ASP B 1 34 ? 8.727 -0.565 -15.734 1 89.81 34 ASP B CA 1
ATOM 771 C C . ASP B 1 34 ? 8.844 -1.944 -15.094 1 89.81 34 ASP B C 1
ATOM 773 O O . ASP B 1 34 ? 9.93 -2.357 -14.688 1 89.81 34 ASP B O 1
ATOM 777 N N . LYS B 1 35 ? 7.805 -2.734 -15.125 1 91.75 35 LYS B N 1
ATOM 778 C CA . LYS B 1 35 ? 7.789 -4.062 -14.523 1 91.75 35 LYS B CA 1
ATOM 779 C C . LYS B 1 35 ? 8.375 -4.027 -13.109 1 91.75 35 LYS B C 1
ATOM 781 O O . LYS B 1 35 ? 9.273 -4.805 -12.789 1 91.75 35 LYS B O 1
ATOM 786 N N . THR B 1 36 ? 7.859 -3.135 -12.305 1 94.31 36 THR B N 1
ATOM 787 C CA . THR B 1 36 ? 8.297 -2.959 -10.922 1 94.31 36 THR B CA 1
ATOM 788 C C . THR B 1 36 ? 8.195 -4.273 -10.148 1 94.31 36 THR B C 1
ATOM 790 O O . THR B 1 36 ? 7.207 -5 -10.289 1 94.31 36 THR B O 1
ATOM 793 N N . ASP B 1 37 ? 9.258 -4.656 -9.383 1 93.44 37 ASP B N 1
ATOM 794 C CA . ASP B 1 37 ? 9.195 -5.895 -8.617 1 93.44 37 ASP B CA 1
ATOM 795 C C . ASP B 1 37 ? 8.969 -5.609 -7.133 1 93.44 37 ASP B C 1
ATOM 797 O O . ASP B 1 37 ? 8.938 -4.449 -6.715 1 93.44 37 ASP B O 1
ATOM 801 N N . SER B 1 38 ? 8.695 -6.629 -6.383 1 94.38 38 SER B N 1
ATOM 802 C CA . SER B 1 38 ? 8.375 -6.52 -4.965 1 94.38 38 SER B CA 1
ATOM 803 C C . SER B 1 38 ? 9.492 -5.82 -4.195 1 94.38 38 SER B C 1
ATOM 805 O O . SER B 1 38 ? 9.227 -5.07 -3.252 1 94.38 38 SER B O 1
ATOM 807 N N . ALA B 1 39 ? 10.773 -6.137 -4.609 1 93.5 39 ALA B N 1
ATOM 808 C CA . ALA B 1 39 ? 11.898 -5.52 -3.914 1 93.5 39 ALA B CA 1
ATOM 809 C C . ALA B 1 39 ? 11.891 -4.004 -4.102 1 93.5 39 ALA B C 1
ATOM 811 O O . ALA B 1 39 ? 12.25 -3.26 -3.188 1 93.5 39 ALA B O 1
ATOM 812 N N . ALA B 1 40 ? 11.5 -3.594 -5.262 1 93.56 40 ALA B N 1
ATOM 813 C CA . ALA B 1 40 ? 11.43 -2.164 -5.555 1 93.56 40 ALA B CA 1
ATOM 814 C C . ALA B 1 40 ? 10.219 -1.526 -4.895 1 93.56 40 ALA B C 1
ATOM 816 O O . ALA B 1 40 ? 10.258 -0.36 -4.496 1 93.56 40 ALA B O 1
ATOM 817 N N . LEU B 1 41 ? 9.125 -2.211 -4.754 1 96.44 41 LEU B N 1
ATOM 818 C CA . LEU B 1 41 ? 7.867 -1.702 -4.23 1 96.44 41 LEU B CA 1
ATOM 819 C C . LEU B 1 41 ? 7.91 -1.609 -2.707 1 96.44 41 LEU B C 1
ATOM 821 O O . LEU B 1 41 ? 7.309 -0.707 -2.119 1 96.44 41 LEU B O 1
ATOM 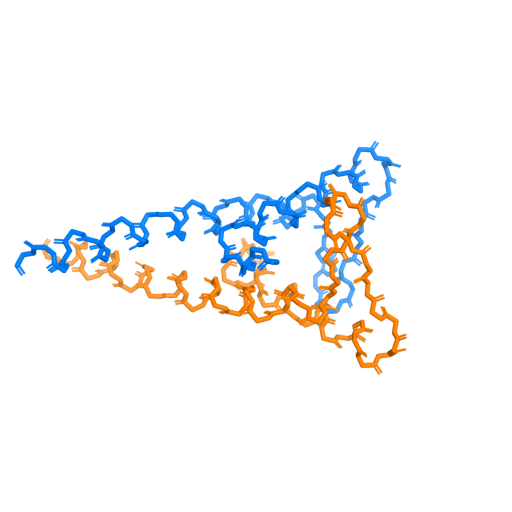825 N N . LEU B 1 42 ? 8.672 -2.455 -2.084 1 97.12 42 LEU B N 1
ATOM 826 C CA . LEU B 1 42 ? 8.633 -2.639 -0.637 1 97.12 42 LEU B CA 1
ATOM 827 C C . LEU B 1 42 ? 8.961 -1.336 0.085 1 97.12 42 LEU B C 1
ATOM 829 O O . LEU B 1 42 ? 8.188 -0.881 0.932 1 97.12 42 LEU B O 1
ATOM 833 N N . PRO B 1 43 ? 10.055 -0.674 -0.248 1 97.25 43 PRO B N 1
ATOM 834 C CA . PRO B 1 43 ? 10.367 0.554 0.487 1 97.25 43 PRO B CA 1
ATOM 835 C C . PRO B 1 43 ? 9.289 1.622 0.338 1 97.25 43 PRO B C 1
ATOM 837 O O . PRO B 1 43 ? 9.062 2.41 1.26 1 97.25 43 PRO B O 1
ATOM 840 N N . CYS B 1 44 ? 8.609 1.696 -0.697 1 97.12 44 CYS B N 1
ATOM 841 C CA . CYS B 1 44 ? 7.555 2.67 -0.936 1 97.12 44 CYS B CA 1
ATOM 842 C C . CYS B 1 44 ? 6.336 2.377 -0.064 1 97.12 44 CYS B C 1
ATOM 844 O O . CYS B 1 44 ? 5.715 3.297 0.471 1 97.12 44 CYS B O 1
ATOM 846 N N . ILE B 1 45 ? 6.012 1.164 0.055 1 98.25 45 ILE B N 1
ATOM 847 C CA . ILE B 1 45 ? 4.867 0.792 0.88 1 98.25 45 ILE B CA 1
ATOM 848 C C . ILE B 1 45 ? 5.184 1.056 2.35 1 98.25 45 ILE B C 1
ATOM 850 O O . ILE B 1 45 ? 4.309 1.467 3.117 1 98.25 45 ILE B O 1
ATOM 854 N N . GLU B 1 46 ? 6.426 0.818 2.748 1 98.56 46 GLU B N 1
ATOM 855 C CA . GLU B 1 46 ? 6.844 1.169 4.102 1 98.56 46 GLU B CA 1
ATOM 856 C C . GLU B 1 46 ? 6.711 2.668 4.352 1 98.56 46 GLU B C 1
ATOM 858 O O . GLU B 1 46 ? 6.25 3.09 5.414 1 98.56 46 GLU B O 1
ATOM 863 N N . GLN B 1 47 ? 7.168 3.355 3.432 1 97.81 47 GLN B N 1
ATOM 864 C CA . GLN B 1 47 ? 7.051 4.805 3.533 1 97.81 47 GLN B CA 1
ATOM 865 C C . GLN B 1 47 ? 5.586 5.23 3.629 1 97.81 47 GLN B 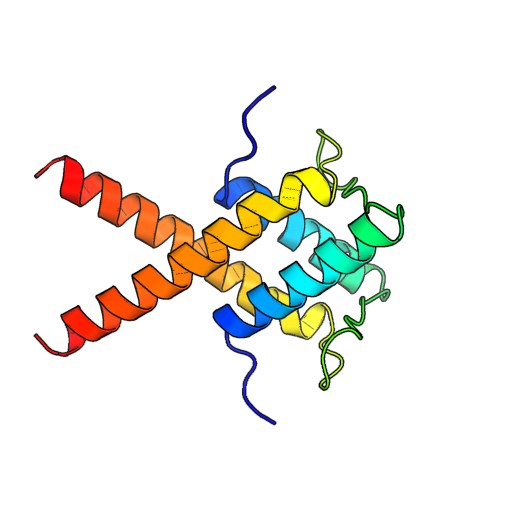C 1
ATOM 867 O O . GLN B 1 47 ? 5.25 6.145 4.383 1 97.81 47 GLN B O 1
ATOM 872 N N . ALA B 1 48 ? 4.723 4.633 2.791 1 98 48 ALA B N 1
ATOM 873 C CA . ALA B 1 48 ? 3.293 4.918 2.857 1 98 48 ALA B CA 1
ATOM 874 C C . ALA B 1 48 ? 2.744 4.66 4.258 1 98 48 ALA B C 1
ATOM 876 O O . ALA B 1 48 ? 2.004 5.48 4.805 1 98 48 ALA B O 1
ATOM 877 N N . ARG B 1 49 ? 3.102 3.541 4.785 1 98.19 49 ARG B N 1
ATOM 878 C CA . ARG B 1 49 ? 2.639 3.191 6.125 1 98.19 49 ARG B CA 1
ATOM 879 C C . ARG B 1 49 ? 3.033 4.262 7.137 1 98.19 49 ARG B C 1
ATOM 881 O O . ARG B 1 49 ? 2.221 4.664 7.973 1 98.19 49 ARG B O 1
ATOM 888 N N . GLU B 1 50 ? 4.281 4.746 7.102 1 97.44 50 GLU B N 1
ATOM 889 C CA . GLU B 1 50 ? 4.738 5.801 8 1 97.44 50 GLU B CA 1
ATOM 890 C C . GLU B 1 50 ? 3.988 7.105 7.754 1 97.44 50 GLU B C 1
ATOM 892 O O . GLU B 1 50 ? 3.678 7.84 8.695 1 97.44 50 GLU B O 1
ATOM 897 N N . GLY B 1 51 ? 3.803 7.32 6.504 1 96.38 51 GLY B N 1
ATOM 898 C CA . GLY B 1 51 ? 3.027 8.508 6.164 1 96.38 51 GLY B CA 1
ATOM 899 C C . GLY B 1 51 ? 1.632 8.492 6.758 1 96.38 51 GLY B C 1
ATOM 900 O O . GLY B 1 51 ? 1.173 9.508 7.297 1 96.38 51 GLY B O 1
ATOM 901 N N . ILE B 1 52 ? 0.973 7.418 6.664 1 96.94 52 ILE B N 1
ATOM 902 C CA . ILE B 1 52 ? -0.38 7.27 7.188 1 96.94 52 ILE B CA 1
ATOM 903 C C . ILE B 1 52 ? -0.365 7.434 8.703 1 96.94 52 ILE B C 1
ATOM 905 O O . ILE B 1 52 ? -1.264 8.055 9.281 1 96.94 52 ILE B O 1
ATOM 909 N N . ARG B 1 53 ? 0.593 6.871 9.289 1 94.56 53 ARG B N 1
ATOM 910 C CA . ARG B 1 53 ? 0.725 7.035 10.734 1 94.56 53 ARG B CA 1
ATOM 911 C C . ARG B 1 53 ? 0.899 8.508 11.102 1 94.56 53 ARG B C 1
ATOM 913 O O . ARG B 1 53 ? 0.27 8.992 12.047 1 94.56 53 ARG B O 1
ATOM 920 N N . THR B 1 54 ? 1.815 9.156 10.383 1 94.75 54 THR B N 1
ATOM 921 C CA . THR B 1 54 ? 2.051 10.578 10.602 1 94.75 54 THR B CA 1
ATOM 922 C C . THR B 1 54 ? 0.771 11.383 10.383 1 94.75 54 THR B C 1
ATOM 924 O O . THR B 1 54 ? 0.448 12.266 11.172 1 94.75 54 THR B O 1
ATOM 927 N N . LEU B 1 55 ? 0.075 11.156 9.367 1 93.88 55 LEU B N 1
ATOM 928 C CA . LEU B 1 55 ? -1.167 11.852 9.047 1 93.88 55 LEU B CA 1
ATOM 929 C C . LEU B 1 55 ? -2.199 11.656 10.156 1 93.88 55 LEU B C 1
ATOM 931 O O . LEU B 1 55 ? -2.883 12.602 10.547 1 93.88 55 LEU B O 1
ATOM 935 N N . CYS B 1 56 ? -2.406 10.383 10.516 1 90 56 CYS B N 1
ATOM 936 C CA . CYS B 1 56 ? -3.338 10.078 11.594 1 90 56 CYS B CA 1
ATOM 937 C C . CYS B 1 56 ? -3.004 10.883 12.844 1 90 56 CYS B C 1
ATOM 939 O O . CYS B 1 56 ? -3.9 11.398 13.516 1 90 56 CYS B O 1
ATOM 941 N N . GLN B 1 57 ? -1.721 11.016 13.164 1 91.62 57 GLN B N 1
ATOM 942 C CA . GLN B 1 57 ? -1.286 11.789 14.32 1 91.62 57 GLN B CA 1
ATOM 943 C C . GLN B 1 57 ? -1.64 13.266 14.164 1 91.62 57 GLN B C 1
ATOM 945 O O . GLN B 1 57 ? -2.098 13.906 15.109 1 91.62 57 GLN B O 1
ATOM 950 N N . LEU B 1 58 ? -1.425 13.789 13.023 1 88.81 58 LEU B N 1
ATOM 951 C CA . LEU B 1 58 ? -1.717 15.195 12.734 1 88.81 58 LEU B CA 1
ATOM 952 C C . LEU B 1 58 ? -3.211 15.477 12.859 1 88.81 58 LEU B C 1
ATOM 954 O O . LEU B 1 58 ? -3.609 16.516 13.391 1 88.81 58 LEU B O 1
ATOM 958 N N . GLN B 1 59 ? -3.918 14.57 12.289 1 88.25 59 GLN B N 1
ATOM 959 C CA . GLN B 1 59 ? -5.367 14.727 12.359 1 88.25 59 GLN B CA 1
ATOM 960 C C . GLN B 1 59 ? -5.852 14.711 13.805 1 88.25 59 GLN B C 1
ATOM 962 O O . GLN B 1 59 ? -6.75 15.477 14.172 1 88.25 59 GLN B O 1
ATOM 967 N N . LEU B 1 60 ? -5.332 13.836 14.57 1 87.81 60 LEU B N 1
ATOM 968 C CA . LEU B 1 60 ? -5.695 13.75 15.977 1 87.81 60 LEU B CA 1
ATOM 969 C C . LEU B 1 60 ? -5.328 15.031 16.719 1 87.81 60 LEU B C 1
ATOM 971 O O . LEU B 1 60 ? -6.074 15.492 17.578 1 87.81 60 LEU B O 1
ATOM 975 N N . LEU B 1 61 ? -4.188 15.664 16.359 1 86.75 61 LEU B N 1
ATOM 976 C CA . LEU B 1 61 ? -3.723 16.906 16.969 1 86.75 61 LEU B CA 1
ATOM 977 C C . LEU B 1 61 ? -4.609 18.078 16.578 1 86.75 61 LEU B C 1
ATOM 979 O O . LEU B 1 61 ? -4.871 18.969 17.375 1 86.75 61 LEU B O 1
ATOM 983 N N . HIS B 1 62 ? -5.059 18.109 15.344 1 84.94 62 HIS B N 1
ATOM 984 C CA . HIS B 1 62 ? -5.895 19.188 14.852 1 84.94 62 HIS B CA 1
ATOM 985 C C . HIS B 1 62 ? -7.309 19.109 15.414 1 84.94 62 HIS B C 1
ATOM 987 O O . HIS B 1 62 ? -7.961 20.125 15.625 1 84.94 62 HIS B O 1
ATOM 993 N N . GLN B 1 63 ? -7.77 17.922 15.633 1 80.94 63 GLN B N 1
ATOM 994 C CA . GLN B 1 63 ? -9.094 17.75 16.219 1 80.94 63 GLN B CA 1
ATOM 995 C C . GLN B 1 63 ? -9.102 18.172 17.688 1 80.94 63 GLN B C 1
ATOM 997 O O . GLN B 1 63 ? -10.133 18.594 18.219 1 80.94 63 GLN B O 1
ATOM 1002 N N . ASN B 1 64 ? -8.102 18.031 18.328 1 74.56 64 ASN B N 1
ATOM 1003 C CA . ASN B 1 64 ? -8.008 18.391 19.734 1 74.56 64 ASN B CA 1
ATOM 1004 C C . ASN B 1 64 ? -7.668 19.875 19.906 1 74.56 64 ASN B C 1
ATOM 1006 O O . ASN B 1 64 ? -7.512 20.344 21.031 1 74.56 64 ASN B O 1
ATOM 1010 N N . ARG B 1 65 ? -7.441 20.625 18.859 1 60.75 65 ARG B N 1
ATOM 1011 C CA . ARG B 1 65 ? -7.285 22.062 18.969 1 60.75 65 ARG B CA 1
ATOM 1012 C C . ARG B 1 65 ? -8.617 22.781 18.797 1 60.75 65 ARG B C 1
ATOM 1014 O O . ARG B 1 65 ? -9.469 22.344 18.016 1 60.75 65 ARG B O 1
#

Organism: Shigella dysenteriae serotype 1 (strain Sd197) (NCBI:txid300267)

Secondary structure (DSSP, 8-state):
-----HHHHHHHHHHHHHHHHHTT-PPB-TTSTT--BHHHHHHHHHHHHHHHHHHHHHHHHHHT-/-----HHHHHHHHHHHHHHHHHTT-PPB-TTSTT--BHHHHHHHHHHHHHHHHHHHHHHHHHHT-

pLDDT: mean 90.12, std 10.78, range [33.31, 98.56]

Foldseek 3Di:
DPPCDPLNVLVVVLVVLVVCVVVVNWDFPVPDPVRDTSVRCNVVSVVVSVVVVVVVVVVVVVVVD/DPPCDPLNVLVVVLVVLVVCVVVVNWDFPPPDPVRDTSVRCNVVSVVVSVVVVVVVVVVVVVVVD

Sequence (130 aa):
MKSLTTETALDILIAWLLDNIDCESGIIFDNDEDKTDSAALLPCIEQAREGIRTLCQLQLLHQNRMKSLTTETALDILIAWLLDNIDCESGIIFDNDEDKTDSAALLPCIEQAREGIRTLCQLQLLHQNR